Protein AF-A0A951B6K4-F1 (afdb_monomer)

Sequence (136 aa):
EPAHPPLTPATAEAIIAAVTRLALAELALHAYVLAPGATTQMNEPEATAQAIRNLAAAVETAMSRLALALRQLARPQRIPALRPIQAELRADPALTDAGVVDLTDRMVDAVDTIDAILRDRLPTGPDHCGNGEIVL

Structure (mmCIF, N/CA/C/O backbone):
data_AF-A0A951B6K4-F1
#
_entry.id   AF-A0A951B6K4-F1
#
loop_
_atom_site.group_PDB
_atom_site.id
_atom_site.type_symbol
_atom_site.label_atom_id
_atom_site.label_alt_id
_atom_site.label_comp_id
_atom_site.label_asym_id
_atom_site.label_entity_id
_atom_site.label_seq_id
_atom_site.pdbx_PDB_ins_code
_atom_site.Cartn_x
_atom_site.Cartn_y
_atom_site.Cartn_z
_atom_site.occupancy
_atom_site.B_iso_or_equiv
_atom_site.auth_seq_id
_atom_site.auth_comp_id
_atom_site.auth_asym_id
_atom_site.auth_atom_id
_atom_site.pdbx_PDB_model_num
ATOM 1 N N . GLU A 1 1 ? -27.719 4.995 21.638 1.00 40.78 1 GLU A N 1
ATOM 2 C CA . GLU A 1 1 ? -26.471 4.799 20.869 1.00 40.78 1 GLU A CA 1
ATOM 3 C C . GLU A 1 1 ? -25.962 3.378 21.051 1.00 40.78 1 GLU A C 1
ATOM 5 O O . GLU A 1 1 ? -26.032 2.889 22.176 1.00 40.78 1 GLU A O 1
ATOM 10 N N . PRO A 1 2 ? -25.486 2.690 20.001 1.00 47.56 2 PRO A N 1
ATOM 11 C CA . PRO A 1 2 ? -24.784 1.431 20.191 1.00 47.56 2 PRO A CA 1
ATOM 12 C C . PRO A 1 2 ? -23.407 1.726 20.797 1.00 47.56 2 PRO A C 1
ATOM 14 O O . PRO A 1 2 ? -22.683 2.577 20.294 1.00 47.56 2 PRO A O 1
ATOM 17 N N . ALA A 1 3 ? -23.047 1.045 21.885 1.00 51.22 3 ALA A N 1
ATOM 18 C CA . ALA A 1 3 ? -21.744 1.192 22.528 1.00 51.22 3 ALA A CA 1
ATOM 19 C C . ALA A 1 3 ? -20.641 0.719 21.571 1.00 51.22 3 ALA A C 1
ATOM 21 O O . ALA A 1 3 ? -20.609 -0.444 21.170 1.00 51.22 3 ALA A O 1
ATOM 22 N N . HIS A 1 4 ? -19.771 1.637 21.160 1.00 54.84 4 HIS A N 1
ATOM 23 C CA . HIS A 1 4 ? -18.675 1.323 20.252 1.00 54.84 4 HIS A CA 1
ATOM 24 C C . HIS A 1 4 ? -17.559 0.645 21.048 1.00 54.84 4 HIS A C 1
ATOM 26 O O . HIS A 1 4 ? -17.161 1.176 22.091 1.00 54.84 4 HIS A O 1
ATOM 32 N N . PRO A 1 5 ? -17.035 -0.507 20.597 1.00 56.75 5 PRO A N 1
ATOM 33 C CA . PRO A 1 5 ? -15.855 -1.065 21.223 1.00 56.75 5 PRO A CA 1
ATOM 34 C C . PRO A 1 5 ? -14.693 -0.083 21.001 1.00 56.75 5 PRO A C 1
ATOM 36 O O . PRO A 1 5 ? -14.450 0.323 19.861 1.00 56.75 5 PRO A O 1
ATOM 39 N N . PRO A 1 6 ? -13.989 0.341 22.063 1.00 62.19 6 PRO A N 1
ATOM 40 C CA . PRO A 1 6 ? -12.829 1.207 21.915 1.00 62.19 6 PRO A CA 1
ATOM 41 C C . PRO A 1 6 ? -11.777 0.519 21.035 1.00 62.19 6 PRO A C 1
ATOM 43 O O . PRO A 1 6 ? -11.670 -0.711 21.044 1.00 62.19 6 PRO A O 1
ATOM 46 N N . LEU A 1 7 ? -10.986 1.310 20.298 1.00 66.69 7 LEU A N 1
ATOM 47 C CA . LEU A 1 7 ? -9.786 0.818 19.614 1.00 66.69 7 LEU A CA 1
ATOM 48 C C . LEU A 1 7 ? -8.957 0.015 20.619 1.00 66.69 7 LEU A C 1
ATOM 50 O O . LEU A 1 7 ? -8.436 0.560 21.592 1.00 66.69 7 LEU A O 1
ATOM 54 N N . THR A 1 8 ? -8.894 -1.299 20.418 1.00 77.69 8 THR A N 1
ATOM 55 C CA . THR A 1 8 ? -8.186 -2.174 21.347 1.00 77.69 8 THR A CA 1
ATOM 56 C C . THR A 1 8 ? -6.679 -1.949 21.207 1.00 77.69 8 THR A C 1
ATOM 58 O O . THR A 1 8 ? -6.214 -1.643 20.104 1.00 77.69 8 THR A O 1
ATOM 61 N N . PRO A 1 9 ? -5.887 -2.152 22.275 1.00 77.94 9 PRO A N 1
ATOM 62 C CA . PRO A 1 9 ? -4.426 -2.078 22.198 1.00 77.94 9 PRO A CA 1
ATOM 63 C C . PRO A 1 9 ? -3.847 -2.935 21.062 1.00 77.94 9 PRO A C 1
ATOM 65 O O . PRO A 1 9 ? -3.019 -2.459 20.297 1.00 77.94 9 PRO A O 1
ATOM 68 N N . ALA A 1 10 ? -4.390 -4.140 20.856 1.00 76.69 10 ALA A N 1
ATOM 69 C CA . ALA A 1 10 ? -4.005 -5.026 19.755 1.00 76.69 10 ALA A CA 1
ATOM 70 C C . ALA A 1 10 ? -4.246 -4.410 18.360 1.00 76.69 10 ALA A C 1
ATOM 72 O O . ALA A 1 10 ? -3.469 -4.633 17.433 1.00 76.69 10 ALA A O 1
ATOM 73 N N . THR A 1 11 ? -5.307 -3.612 18.195 1.00 75.56 11 THR A N 1
ATOM 74 C CA . THR A 1 11 ? -5.585 -2.911 16.929 1.00 75.56 11 THR A CA 1
ATOM 75 C C . THR A 1 11 ? -4.588 -1.775 16.709 1.00 75.56 11 THR A C 1
ATOM 77 O O . THR A 1 11 ? -4.078 -1.608 15.602 1.00 75.56 11 THR A O 1
ATOM 80 N N . ALA A 1 12 ? -4.272 -1.018 17.763 1.00 77.75 12 ALA A N 1
ATOM 81 C CA . ALA A 1 12 ? -3.261 0.033 17.700 1.00 77.75 12 ALA A CA 1
ATOM 82 C C . ALA A 1 12 ? -1.874 -0.541 17.365 1.00 77.75 12 ALA A C 1
ATOM 84 O O . ALA A 1 12 ? -1.188 -0.003 16.500 1.00 77.75 12 ALA A O 1
ATOM 85 N N . GLU A 1 13 ? -1.492 -1.668 17.970 1.00 81.44 13 GLU A N 1
ATOM 86 C CA . GLU A 1 13 ? -0.246 -2.382 17.667 1.00 81.44 13 GLU A CA 1
ATOM 87 C C . GLU A 1 13 ? -0.184 -2.855 16.211 1.00 81.44 13 GLU A C 1
ATOM 89 O O . GLU A 1 13 ? 0.839 -2.674 15.551 1.00 81.44 13 GLU A O 1
ATOM 94 N N . ALA A 1 14 ? -1.279 -3.405 15.678 1.00 78.31 14 ALA A N 1
ATOM 95 C CA . ALA A 1 14 ? -1.344 -3.831 14.282 1.00 78.31 14 ALA A CA 1
ATOM 96 C C . ALA A 1 14 ? -1.171 -2.651 13.309 1.00 78.31 14 ALA A C 1
ATOM 98 O O . ALA A 1 14 ? -0.433 -2.765 12.326 1.00 78.31 14 ALA A O 1
ATOM 99 N N . ILE A 1 15 ? -1.794 -1.504 13.608 1.00 78.06 15 ILE A N 1
ATOM 100 C CA . ILE A 1 15 ? -1.645 -0.270 12.822 1.00 78.06 15 ILE A CA 1
ATOM 101 C C . ILE A 1 15 ? -0.207 0.249 12.907 1.00 78.06 15 ILE A C 1
ATOM 103 O O . ILE A 1 15 ? 0.392 0.532 11.873 1.00 78.06 15 ILE A O 1
ATOM 107 N N . ILE A 1 16 ? 0.369 0.335 14.110 1.00 78.19 16 ILE A N 1
ATOM 108 C CA . ILE A 1 16 ? 1.757 0.775 14.312 1.00 78.19 16 ILE A CA 1
ATOM 109 C C . ILE A 1 16 ? 2.709 -0.127 13.525 1.00 78.19 16 ILE A C 1
ATOM 111 O O . ILE A 1 16 ? 3.530 0.378 12.767 1.00 78.19 16 ILE A O 1
ATOM 115 N N . ALA A 1 17 ? 2.556 -1.449 13.623 1.00 78.69 17 ALA A N 1
ATOM 116 C CA . ALA A 1 17 ? 3.388 -2.400 12.896 1.00 78.69 17 ALA A CA 1
ATOM 117 C C . ALA A 1 17 ? 3.275 -2.229 11.371 1.00 78.69 17 ALA A C 1
ATOM 119 O O . ALA A 1 17 ? 4.285 -2.292 10.670 1.00 78.69 17 ALA A O 1
ATOM 120 N N . ALA A 1 18 ? 2.070 -2.000 10.842 1.00 74.50 18 ALA A N 1
ATOM 121 C CA . ALA A 1 18 ? 1.869 -1.763 9.414 1.00 74.50 18 ALA A CA 1
ATOM 122 C C . ALA A 1 18 ? 2.483 -0.427 8.953 1.00 74.50 18 ALA A C 1
ATOM 124 O O . ALA A 1 18 ? 3.182 -0.396 7.941 1.00 74.50 18 ALA A O 1
ATOM 125 N N . VAL A 1 19 ? 2.319 0.647 9.732 1.00 78.25 19 VAL A N 1
ATOM 126 C CA . VAL A 1 19 ? 2.950 1.952 9.467 1.00 78.25 19 VAL A CA 1
ATOM 127 C C . VAL A 1 19 ? 4.476 1.849 9.521 1.00 78.25 19 VAL A C 1
ATOM 129 O O . VAL A 1 19 ? 5.156 2.397 8.658 1.00 78.25 19 VAL A O 1
ATOM 132 N N . THR A 1 20 ? 5.037 1.105 10.478 1.00 77.25 20 THR A N 1
ATOM 133 C CA . THR A 1 20 ? 6.484 0.862 10.551 1.00 77.25 20 THR A CA 1
ATOM 134 C C . THR A 1 20 ? 6.991 0.120 9.316 1.00 77.25 20 THR A C 1
ATOM 136 O O . THR A 1 20 ? 8.010 0.512 8.754 1.00 77.25 20 THR A O 1
ATOM 139 N N . ARG A 1 21 ? 6.284 -0.922 8.853 1.00 76.50 21 ARG A N 1
ATOM 140 C CA . ARG A 1 21 ? 6.649 -1.635 7.615 1.00 76.50 21 ARG A CA 1
ATOM 141 C C . ARG A 1 21 ? 6.622 -0.712 6.399 1.00 76.50 21 ARG A C 1
ATOM 143 O O . ARG A 1 21 ? 7.536 -0.784 5.584 1.00 76.50 21 ARG A O 1
ATOM 150 N N . LEU A 1 22 ? 5.623 0.167 6.309 1.00 78.19 22 LEU A N 1
ATOM 151 C CA . LEU A 1 22 ? 5.526 1.144 5.228 1.00 78.19 22 LEU A CA 1
ATOM 152 C C . LEU A 1 22 ? 6.694 2.139 5.254 1.00 78.19 22 LEU A C 1
ATOM 154 O O . LEU A 1 22 ? 7.349 2.322 4.234 1.00 78.19 22 LEU A O 1
ATOM 158 N N . ALA A 1 23 ? 7.004 2.715 6.418 1.00 76.31 23 ALA A N 1
ATOM 159 C CA . ALA A 1 23 ? 8.122 3.647 6.571 1.00 76.31 23 ALA A CA 1
ATOM 160 C C . ALA A 1 23 ? 9.474 2.991 6.238 1.00 76.31 23 ALA A C 1
ATOM 162 O O . ALA A 1 23 ? 10.333 3.607 5.613 1.00 76.31 23 ALA A O 1
ATOM 163 N N . LEU A 1 24 ? 9.659 1.722 6.617 1.00 75.12 24 LEU A N 1
ATOM 164 C CA . LEU A 1 24 ? 10.850 0.953 6.252 1.00 75.12 24 LEU A CA 1
ATOM 165 C C . LEU A 1 24 ? 10.933 0.697 4.745 1.00 75.12 24 LEU A C 1
ATOM 167 O O . LEU A 1 24 ? 12.023 0.774 4.184 1.00 75.12 24 LEU A O 1
ATOM 171 N N . ALA A 1 25 ? 9.809 0.405 4.089 1.00 75.81 25 ALA A N 1
ATOM 172 C CA . ALA A 1 25 ? 9.771 0.205 2.644 1.00 75.81 25 ALA A CA 1
ATOM 173 C C . ALA A 1 25 ? 10.058 1.509 1.880 1.00 75.81 25 ALA A C 1
ATOM 175 O O . ALA A 1 25 ? 10.847 1.500 0.939 1.00 75.81 25 ALA A O 1
ATOM 176 N N . GLU A 1 26 ? 9.509 2.639 2.333 1.00 78.94 26 GLU A N 1
ATOM 177 C CA . GLU A 1 26 ? 9.800 3.966 1.780 1.00 78.94 26 GLU A CA 1
ATOM 178 C C . GLU A 1 26 ? 11.275 4.350 1.965 1.00 78.94 26 GLU A C 1
ATOM 180 O O . GLU A 1 26 ? 11.920 4.812 1.022 1.00 78.94 26 GLU A O 1
ATOM 185 N N . LEU A 1 27 ? 11.838 4.126 3.156 1.00 79.88 27 LEU A N 1
ATOM 186 C CA . LEU A 1 27 ? 13.250 4.395 3.426 1.00 79.88 27 LEU A CA 1
ATOM 187 C C . LEU A 1 27 ? 14.166 3.502 2.583 1.00 79.88 27 LEU A C 1
ATOM 189 O O . LEU A 1 27 ? 15.164 3.979 2.048 1.00 79.88 27 LEU A O 1
ATOM 193 N N . ALA A 1 28 ? 13.829 2.218 2.443 1.00 77.00 28 ALA A N 1
ATOM 194 C CA . ALA A 1 28 ? 14.578 1.292 1.604 1.00 77.00 28 ALA A CA 1
ATOM 195 C C . ALA A 1 28 ? 14.515 1.692 0.123 1.00 77.00 28 ALA A C 1
ATOM 197 O O . ALA A 1 28 ? 15.532 1.605 -0.558 1.00 77.00 28 ALA A O 1
ATOM 198 N N . LEU A 1 29 ? 13.374 2.203 -0.355 1.00 73.75 29 LEU A N 1
ATOM 199 C CA . LEU A 1 29 ? 13.240 2.736 -1.710 1.00 73.75 29 LEU A CA 1
ATOM 200 C C . LEU A 1 29 ? 14.104 3.990 -1.916 1.00 73.75 29 LEU A C 1
ATOM 202 O O . LEU A 1 29 ? 14.826 4.079 -2.906 1.00 73.75 29 LEU A O 1
ATOM 206 N N . HIS A 1 30 ? 14.111 4.923 -0.960 1.00 76.00 30 HIS A N 1
ATOM 207 C CA . HIS A 1 30 ? 14.989 6.099 -1.013 1.00 76.00 30 HIS A CA 1
ATOM 208 C C . HIS A 1 30 ? 16.473 5.716 -0.980 1.00 76.00 30 HIS A C 1
ATOM 210 O O . HIS A 1 30 ? 17.268 6.242 -1.757 1.00 76.00 30 HIS A O 1
ATOM 216 N N . ALA A 1 31 ? 16.857 4.784 -0.105 1.00 75.38 31 ALA A N 1
ATOM 217 C CA . ALA A 1 31 ? 18.226 4.285 -0.025 1.00 75.38 31 ALA A CA 1
ATOM 218 C C . ALA A 1 31 ? 18.645 3.571 -1.318 1.00 75.38 31 ALA A C 1
ATOM 220 O O . ALA A 1 31 ? 19.781 3.726 -1.761 1.00 75.38 31 ALA A O 1
ATOM 221 N N . TYR A 1 32 ? 17.720 2.835 -1.936 1.00 68.06 32 TYR A N 1
ATOM 222 C CA . TYR A 1 32 ? 17.930 2.161 -3.210 1.00 68.06 32 TYR A CA 1
ATOM 223 C C . TYR A 1 32 ? 18.174 3.171 -4.347 1.00 68.06 32 TYR A C 1
ATOM 225 O O . TYR A 1 32 ? 19.150 3.035 -5.079 1.00 68.06 32 TYR A O 1
ATOM 233 N N . VAL A 1 33 ? 17.384 4.250 -4.431 1.00 68.12 33 VAL A N 1
ATOM 234 C CA . VAL A 1 33 ? 17.584 5.336 -5.416 1.00 68.12 33 VAL A CA 1
ATOM 235 C C . VAL A 1 33 ? 18.930 6.052 -5.229 1.00 68.12 33 VAL A C 1
ATOM 237 O O . VAL A 1 33 ? 19.564 6.461 -6.200 1.00 68.12 33 VAL A O 1
ATOM 240 N N . LEU A 1 34 ? 19.382 6.210 -3.983 1.00 68.12 34 LEU A N 1
ATOM 241 C CA . LEU A 1 34 ? 20.625 6.913 -3.648 1.00 68.12 34 LEU A CA 1
ATOM 242 C C . LEU A 1 34 ? 21.882 6.028 -3.733 1.00 68.12 34 LEU A C 1
ATOM 244 O O . LEU A 1 34 ? 22.996 6.546 -3.621 1.00 68.12 34 LEU A O 1
ATOM 248 N N . ALA A 1 35 ? 21.738 4.711 -3.912 1.00 65.00 35 ALA A N 1
ATOM 249 C CA . ALA A 1 35 ? 22.863 3.786 -3.912 1.00 65.00 35 ALA A CA 1
ATOM 250 C C . ALA A 1 35 ? 23.762 3.982 -5.155 1.00 65.00 35 ALA A C 1
ATOM 252 O O . ALA A 1 35 ? 23.274 3.965 -6.292 1.00 65.00 35 ALA A O 1
ATOM 253 N N . PRO A 1 36 ? 25.092 4.129 -4.983 1.00 47.47 36 PRO A N 1
ATOM 254 C CA . PRO A 1 36 ? 26.024 4.212 -6.102 1.00 47.47 36 PRO A CA 1
ATOM 255 C C . PRO A 1 36 ? 26.044 2.869 -6.848 1.00 47.47 36 PRO A C 1
ATOM 257 O O . PRO A 1 36 ? 26.542 1.873 -6.332 1.00 47.47 36 PRO A O 1
ATOM 260 N N . GLY A 1 37 ? 25.451 2.841 -8.043 1.00 53.94 37 GLY A N 1
ATOM 261 C CA . GLY A 1 37 ? 25.245 1.629 -8.848 1.00 53.94 37 GLY A CA 1
ATOM 262 C C . GLY A 1 37 ? 23.810 1.469 -9.357 1.00 53.94 37 GLY A C 1
ATOM 263 O O . GLY A 1 37 ? 23.631 1.068 -10.501 1.00 53.94 37 GLY A O 1
ATOM 264 N N . ALA A 1 38 ? 22.804 1.898 -8.584 1.00 52.28 38 ALA A N 1
ATOM 265 C CA . ALA A 1 38 ? 21.420 2.016 -9.068 1.00 52.28 38 ALA A CA 1
ATOM 266 C C . ALA A 1 38 ? 21.305 3.120 -10.139 1.00 52.28 38 ALA A C 1
ATOM 268 O O . ALA A 1 38 ? 20.548 3.038 -11.101 1.00 52.28 38 ALA A O 1
ATOM 269 N N . THR A 1 39 ? 22.151 4.142 -10.010 1.00 48.19 39 THR A N 1
ATOM 270 C CA . THR 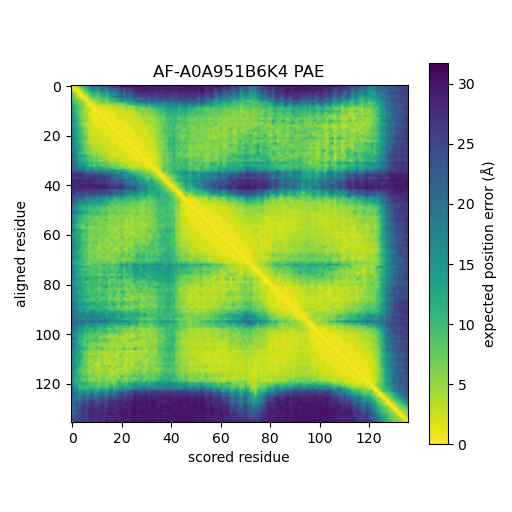A 1 39 ? 22.211 5.312 -10.890 1.00 48.19 39 THR A CA 1
ATOM 271 C C . THR A 1 39 ? 23.028 5.109 -12.165 1.00 48.19 39 THR A C 1
ATOM 273 O O . THR A 1 39 ? 22.864 5.862 -13.123 1.00 48.19 39 THR A O 1
ATOM 276 N N . THR A 1 40 ? 23.880 4.079 -12.234 1.00 46.56 40 THR A N 1
ATOM 277 C CA . THR A 1 40 ? 24.666 3.767 -13.444 1.00 46.56 40 THR A CA 1
ATOM 278 C C . THR A 1 40 ? 23.796 3.143 -14.550 1.00 46.56 40 THR A C 1
ATOM 280 O O . THR A 1 40 ? 24.216 3.083 -15.702 1.00 46.56 40 THR A O 1
ATOM 283 N N . GLN A 1 41 ? 22.556 2.764 -14.212 1.00 49.53 41 GLN A N 1
ATOM 284 C CA . GLN A 1 41 ? 21.485 2.334 -15.116 1.00 49.53 41 GLN A CA 1
ATOM 285 C C . GLN A 1 41 ? 20.309 3.332 -15.200 1.00 49.53 41 GLN A C 1
ATOM 287 O O . GLN A 1 41 ? 19.259 2.973 -15.716 1.00 49.53 41 GLN A O 1
ATOM 292 N N . MET A 1 42 ? 20.452 4.602 -14.785 1.00 50.41 42 MET A N 1
ATOM 293 C CA . MET A 1 42 ? 19.396 5.627 -14.958 1.00 50.41 42 MET A CA 1
ATOM 294 C C . MET A 1 42 ? 19.256 6.134 -16.411 1.00 50.41 42 MET A C 1
ATOM 296 O O . MET A 1 42 ? 19.152 7.328 -16.668 1.00 50.41 42 MET A O 1
ATOM 300 N N . ASN A 1 43 ? 19.209 5.207 -17.365 1.00 53.34 43 ASN A N 1
ATOM 301 C CA . ASN A 1 43 ? 18.362 5.335 -18.548 1.00 53.34 43 ASN A CA 1
ATOM 302 C C . ASN A 1 43 ? 17.088 4.504 -18.316 1.00 53.34 43 ASN A C 1
ATOM 304 O O . ASN A 1 43 ? 16.646 3.778 -19.204 1.00 53.34 43 ASN A O 1
ATOM 308 N N . GLU A 1 44 ? 16.526 4.564 -17.105 1.00 61.28 44 GLU A N 1
ATOM 309 C CA . GLU A 1 44 ? 15.162 4.099 -16.865 1.00 61.28 44 GLU A CA 1
ATOM 310 C C . GLU A 1 44 ? 14.261 4.859 -17.846 1.00 61.28 44 GLU A C 1
ATOM 312 O O . GLU A 1 44 ? 14.333 6.096 -17.902 1.00 61.28 44 GLU A O 1
ATOM 317 N N . PRO A 1 45 ? 13.457 4.167 -18.666 1.00 65.38 45 PRO A N 1
ATOM 318 C CA . PRO A 1 45 ? 12.574 4.848 -19.587 1.00 65.38 45 PRO A CA 1
ATOM 319 C C . PRO A 1 45 ? 11.665 5.804 -18.823 1.00 65.38 45 PRO A C 1
ATOM 321 O O . PRO A 1 45 ? 11.228 5.536 -17.702 1.00 65.38 45 PRO A O 1
ATOM 324 N N . GLU A 1 46 ? 11.313 6.910 -19.470 1.00 71.88 46 GLU A N 1
ATOM 325 C CA . GLU A 1 46 ? 10.393 7.906 -18.919 1.00 71.88 46 GLU A CA 1
ATOM 326 C C . GLU A 1 46 ? 9.081 7.276 -18.409 1.00 71.88 46 GLU A C 1
ATOM 328 O O . GLU A 1 46 ? 8.525 7.732 -17.409 1.00 71.88 46 GLU A O 1
ATOM 333 N N . ALA A 1 47 ? 8.641 6.182 -19.044 1.00 69.69 47 ALA A N 1
ATOM 334 C CA . ALA A 1 47 ? 7.487 5.383 -18.646 1.00 69.69 47 ALA A CA 1
ATOM 335 C C . ALA A 1 47 ? 7.640 4.733 -17.258 1.00 69.69 47 ALA A C 1
ATOM 337 O O . ALA A 1 47 ? 6.738 4.868 -16.431 1.00 69.69 47 ALA A O 1
ATOM 338 N N . THR A 1 48 ? 8.781 4.107 -16.963 1.00 74.50 48 THR A N 1
ATOM 339 C CA . THR A 1 48 ? 9.049 3.446 -15.675 1.00 74.50 48 THR A CA 1
ATOM 340 C C . THR A 1 48 ? 9.142 4.474 -14.551 1.00 74.50 48 THR A C 1
ATOM 342 O O . THR A 1 48 ? 8.479 4.360 -13.516 1.00 74.50 48 THR A O 1
ATOM 345 N N . ALA A 1 49 ? 9.854 5.577 -14.802 1.00 75.19 49 ALA A N 1
ATOM 346 C CA . ALA A 1 49 ? 9.927 6.694 -13.868 1.00 75.19 49 ALA A CA 1
ATOM 347 C C . ALA A 1 49 ? 8.541 7.320 -13.609 1.00 75.19 49 ALA A C 1
ATOM 349 O O . ALA A 1 49 ? 8.231 7.719 -12.483 1.00 75.19 49 ALA A O 1
ATOM 350 N N . GLN A 1 50 ? 7.683 7.398 -14.632 1.00 76.94 50 GLN A N 1
ATOM 351 C CA . GLN A 1 50 ? 6.309 7.875 -14.481 1.00 76.94 50 GLN A CA 1
ATOM 352 C C . GLN A 1 50 ? 5.435 6.890 -13.693 1.00 76.94 50 GLN A C 1
ATOM 354 O O . GLN A 1 50 ? 4.649 7.335 -12.858 1.00 76.94 50 GLN A O 1
ATOM 359 N N . ALA A 1 51 ? 5.587 5.580 -13.894 1.00 77.25 51 ALA A N 1
ATOM 360 C CA . ALA A 1 51 ? 4.870 4.556 -13.134 1.00 77.25 51 ALA A CA 1
ATOM 361 C C . ALA A 1 51 ? 5.219 4.609 -11.636 1.00 77.25 51 ALA A C 1
ATOM 363 O O . ALA A 1 51 ? 4.322 4.596 -10.791 1.00 77.25 51 ALA A O 1
ATOM 364 N N . ILE A 1 52 ? 6.501 4.786 -11.296 1.00 78.38 52 ILE A N 1
ATOM 365 C CA . ILE A 1 52 ? 6.954 4.970 -9.907 1.00 78.38 52 ILE A CA 1
ATOM 366 C C . ILE A 1 52 ? 6.360 6.251 -9.299 1.00 78.38 52 ILE A C 1
ATOM 368 O O . ILE A 1 52 ? 5.859 6.223 -8.174 1.00 78.38 52 ILE A O 1
ATOM 372 N N . ARG A 1 53 ? 6.341 7.368 -10.043 1.00 80.81 53 ARG A N 1
ATOM 373 C CA . ARG A 1 53 ? 5.693 8.617 -9.591 1.00 80.81 53 ARG A CA 1
ATOM 374 C C . ARG A 1 53 ? 4.190 8.444 -9.362 1.00 80.81 53 ARG A C 1
ATOM 376 O O . ARG A 1 53 ? 3.668 8.935 -8.362 1.00 80.81 53 ARG A O 1
ATOM 383 N N . ASN A 1 54 ? 3.502 7.735 -10.256 1.00 80.81 54 ASN A N 1
ATOM 384 C CA . ASN A 1 54 ? 2.073 7.444 -10.124 1.00 80.81 54 ASN A CA 1
ATOM 385 C C . ASN A 1 54 ? 1.795 6.600 -8.873 1.00 80.81 54 ASN A C 1
ATOM 387 O O . ASN A 1 54 ? 0.852 6.889 -8.134 1.00 80.81 54 ASN A O 1
ATOM 391 N N . LEU A 1 55 ? 2.636 5.596 -8.607 1.00 82.94 55 LEU A N 1
ATOM 392 C CA . LEU A 1 5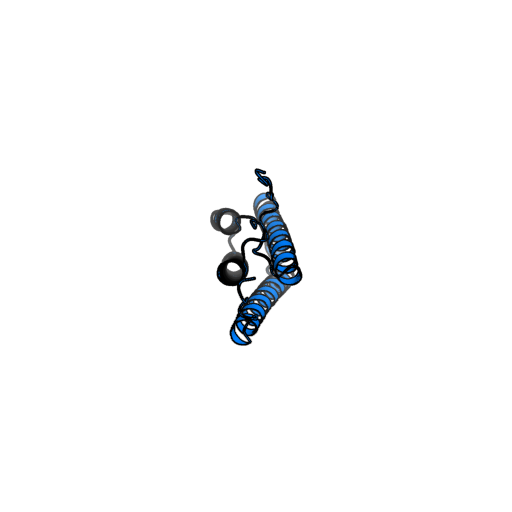5 ? 2.539 4.778 -7.404 1.00 82.94 55 LEU A CA 1
ATOM 393 C C . LEU A 1 55 ? 2.759 5.612 -6.137 1.00 82.94 55 LEU A C 1
ATOM 395 O O . LEU A 1 55 ? 1.957 5.522 -5.209 1.00 82.94 55 LEU A O 1
ATOM 399 N N . ALA A 1 56 ? 3.790 6.461 -6.114 1.00 81.00 56 ALA A N 1
ATOM 400 C CA . ALA A 1 56 ? 4.083 7.337 -4.980 1.00 81.00 56 ALA A CA 1
ATOM 401 C C . ALA A 1 56 ? 2.903 8.271 -4.655 1.00 81.00 56 ALA A C 1
ATOM 403 O O . ALA A 1 56 ? 2.437 8.308 -3.516 1.00 81.00 56 ALA A O 1
ATOM 404 N N . ALA A 1 57 ? 2.345 8.946 -5.665 1.00 80.44 57 ALA A N 1
ATOM 405 C CA . ALA A 1 57 ? 1.188 9.826 -5.493 1.00 80.44 57 ALA A CA 1
ATOM 406 C C . ALA A 1 57 ? -0.066 9.069 -5.004 1.00 80.44 57 ALA A C 1
ATOM 408 O O . ALA A 1 57 ? -0.849 9.574 -4.188 1.00 80.44 57 ALA A O 1
ATOM 409 N N . ALA A 1 58 ? -0.267 7.837 -5.483 1.00 83.50 58 ALA A N 1
ATOM 410 C CA . ALA A 1 58 ? -1.383 6.999 -5.061 1.00 83.50 58 ALA A CA 1
ATOM 411 C C . ALA A 1 58 ? -1.235 6.535 -3.600 1.00 83.50 58 ALA A C 1
ATOM 413 O O . ALA A 1 58 ? -2.219 6.563 -2.854 1.00 83.50 58 ALA A O 1
ATOM 414 N N . VAL A 1 59 ? -0.020 6.171 -3.173 1.00 82.25 59 VAL A N 1
ATOM 415 C CA . VAL A 1 59 ? 0.298 5.824 -1.777 1.00 82.25 59 VAL A CA 1
ATOM 416 C C . VAL A 1 59 ? 0.097 7.028 -0.857 1.00 82.25 59 VAL A C 1
ATOM 418 O O . VAL A 1 59 ? -0.569 6.898 0.170 1.00 82.25 59 VAL A O 1
ATOM 421 N N . GLU A 1 60 ? 0.579 8.213 -1.235 1.00 83.19 60 GLU A N 1
ATOM 422 C CA . GLU A 1 60 ? 0.384 9.449 -0.463 1.00 83.19 60 GLU A CA 1
ATOM 423 C C . GLU A 1 60 ? -1.109 9.764 -0.265 1.00 83.19 60 GLU A C 1
ATOM 425 O O . GLU A 1 60 ? -1.574 10.050 0.846 1.00 83.19 60 GLU A O 1
ATOM 430 N N . THR A 1 61 ? -1.894 9.632 -1.338 1.00 81.00 61 THR A N 1
ATOM 431 C CA . THR A 1 61 ? -3.350 9.808 -1.293 1.00 81.00 61 THR A CA 1
ATOM 432 C C . THR A 1 61 ? -4.018 8.781 -0.378 1.00 81.00 61 THR A C 1
ATOM 434 O O . THR A 1 61 ? -4.908 9.135 0.402 1.00 81.00 61 THR A O 1
ATOM 437 N N . ALA A 1 62 ? -3.609 7.510 -0.451 1.00 84.44 62 ALA A N 1
ATOM 438 C CA . ALA A 1 62 ? -4.135 6.456 0.410 1.00 84.44 62 ALA A CA 1
ATOM 439 C C . ALA A 1 62 ? -3.834 6.753 1.885 1.00 84.44 62 ALA A C 1
ATOM 441 O O . ALA A 1 62 ? -4.752 6.783 2.704 1.00 84.44 62 ALA A O 1
ATOM 442 N N . MET A 1 63 ? -2.584 7.078 2.212 1.00 82.88 63 MET A N 1
ATOM 443 C CA . MET A 1 63 ? -2.161 7.391 3.577 1.00 82.88 63 MET A CA 1
ATOM 444 C C . MET A 1 63 ? -2.878 8.613 4.144 1.00 82.88 63 MET A C 1
ATOM 446 O O . MET A 1 63 ? -3.334 8.580 5.287 1.00 82.88 63 MET A O 1
ATOM 450 N N . SER A 1 64 ? -3.073 9.656 3.336 1.00 82.44 64 SER A N 1
ATOM 451 C CA . SER A 1 64 ? -3.844 10.838 3.733 1.00 82.44 64 SER A CA 1
ATOM 452 C C . SER A 1 64 ? -5.293 10.488 4.093 1.00 82.44 64 SER A C 1
ATOM 454 O O . SER A 1 64 ? -5.822 10.955 5.105 1.00 82.44 64 SER A O 1
ATOM 456 N N . ARG A 1 65 ? -5.935 9.615 3.305 1.00 83.19 65 ARG 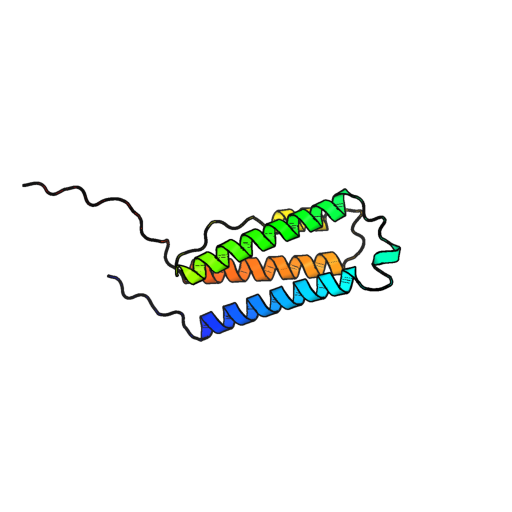A N 1
ATOM 457 C CA . ARG A 1 65 ? -7.308 9.145 3.560 1.00 83.19 65 ARG A CA 1
ATOM 458 C C . ARG A 1 65 ? -7.400 8.249 4.796 1.00 83.19 65 ARG A C 1
ATOM 460 O O . ARG A 1 65 ? -8.346 8.393 5.568 1.00 83.19 65 ARG A O 1
ATOM 467 N N . LEU A 1 66 ? -6.424 7.369 5.015 1.00 82.81 66 LEU A N 1
ATOM 468 C CA . LEU A 1 66 ? -6.360 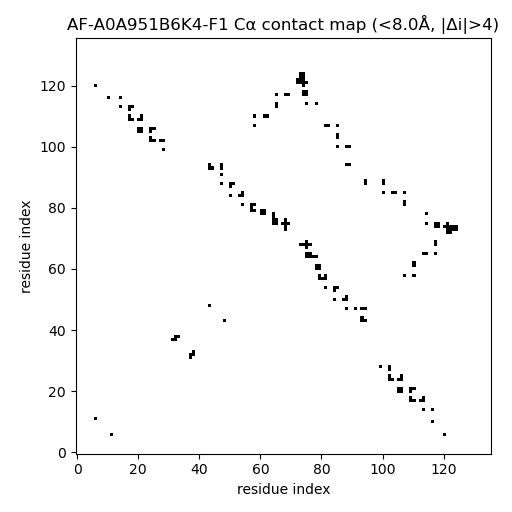6.497 6.195 1.00 82.81 66 LEU A CA 1
ATOM 469 C C . LEU A 1 66 ? -6.096 7.304 7.478 1.00 82.81 66 LEU A C 1
ATOM 471 O O . LEU A 1 66 ? -6.739 7.075 8.501 1.00 82.81 66 LEU A O 1
ATOM 475 N N . ALA A 1 67 ? -5.219 8.309 7.419 1.00 80.69 67 ALA A N 1
ATOM 476 C CA . ALA A 1 67 ? -4.971 9.219 8.535 1.00 80.69 67 ALA A CA 1
ATOM 477 C C . ALA A 1 67 ? -6.224 10.029 8.902 1.00 80.69 67 ALA A C 1
ATOM 479 O O . ALA A 1 67 ? -6.521 10.218 10.084 1.00 80.69 67 ALA A O 1
ATOM 480 N N . LEU A 1 68 ? -6.987 10.482 7.902 1.00 78.19 68 LEU A N 1
ATOM 481 C CA . LEU A 1 68 ? -8.261 11.159 8.128 1.00 78.19 68 LEU A CA 1
ATOM 482 C C . LEU A 1 68 ? -9.288 10.229 8.789 1.00 78.19 68 LEU A C 1
ATOM 484 O O . LEU A 1 68 ? -9.934 10.633 9.753 1.00 78.19 68 LEU A O 1
ATOM 488 N N . ALA A 1 69 ? -9.388 8.985 8.317 1.00 78.62 69 ALA A N 1
ATOM 489 C CA . ALA A 1 69 ? -10.266 7.956 8.874 1.00 78.62 69 ALA A CA 1
ATOM 490 C C . ALA A 1 69 ? -9.993 7.711 10.365 1.00 78.62 69 ALA A C 1
ATOM 492 O O . ALA A 1 69 ? -10.912 7.697 11.180 1.00 78.62 69 ALA A O 1
ATOM 493 N N . LEU A 1 70 ? -8.712 7.610 10.733 1.00 79.19 70 LEU A N 1
ATOM 494 C CA . LEU A 1 70 ? -8.274 7.473 12.122 1.00 79.19 70 LEU A CA 1
ATOM 495 C C . LEU A 1 70 ? -8.631 8.691 12.977 1.00 79.19 70 LEU A C 1
ATOM 497 O O . LEU A 1 70 ? -9.128 8.530 14.087 1.00 79.19 70 LEU A O 1
ATOM 501 N N . ARG A 1 71 ? -8.418 9.910 12.463 1.00 79.00 71 ARG A N 1
ATOM 502 C CA . ARG A 1 71 ? -8.775 11.152 13.177 1.00 79.00 71 ARG A CA 1
ATOM 503 C C . ARG A 1 71 ? -10.278 11.288 13.397 1.00 79.00 71 ARG A C 1
ATOM 505 O O . ARG A 1 71 ? -10.695 11.834 14.411 1.00 79.00 71 ARG A O 1
ATOM 512 N N . GLN A 1 72 ? -11.073 10.828 12.437 1.00 78.62 72 GLN A N 1
ATOM 513 C CA . GLN A 1 72 ? -12.533 10.902 12.477 1.00 78.62 72 GLN A CA 1
ATOM 514 C C . GLN A 1 72 ? -13.175 9.686 13.150 1.00 78.62 72 GLN A C 1
ATOM 516 O O . GLN A 1 72 ? -14.385 9.695 13.355 1.00 78.62 72 GLN A O 1
ATOM 521 N N . LEU A 1 73 ? -12.389 8.649 13.471 1.00 75.75 73 LEU A N 1
ATOM 522 C CA . LEU A 1 73 ? -12.876 7.344 13.929 1.00 75.75 73 LEU A CA 1
ATOM 523 C C . LEU A 1 73 ? -14.002 6.801 13.030 1.00 75.75 73 LEU A C 1
ATOM 525 O O . LEU A 1 73 ? -14.958 6.184 13.495 1.00 75.75 73 LEU A O 1
ATOM 529 N N . ALA A 1 74 ? -13.879 7.045 11.727 1.00 75.62 74 ALA A N 1
ATOM 530 C CA . ALA A 1 74 ? -14.871 6.708 10.717 1.00 75.62 74 ALA A CA 1
ATOM 531 C C . ALA A 1 74 ? -14.219 5.889 9.607 1.00 75.62 74 ALA A C 1
ATOM 533 O O . ALA A 1 74 ? -13.029 6.038 9.328 1.00 75.62 74 ALA A O 1
ATOM 534 N N . ARG A 1 75 ? -15.002 5.023 8.960 1.00 78.25 75 ARG A N 1
ATOM 535 C CA . ARG A 1 75 ? -14.520 4.156 7.882 1.00 78.25 75 ARG A CA 1
ATOM 536 C C . ARG A 1 75 ? -13.737 4.958 6.836 1.00 78.25 75 ARG A C 1
ATOM 538 O O . ARG A 1 75 ? -14.210 6.014 6.406 1.00 78.25 75 ARG A O 1
ATOM 545 N N . PRO A 1 76 ? -12.577 4.456 6.378 1.00 80.81 76 PRO A N 1
ATOM 546 C CA . PRO A 1 76 ? -11.788 5.168 5.392 1.00 80.81 76 PRO A CA 1
ATOM 547 C C . PRO A 1 76 ? -12.566 5.370 4.098 1.00 80.81 76 PRO A C 1
ATOM 549 O O . PRO A 1 76 ? -13.244 4.467 3.585 1.00 80.81 76 PRO A O 1
ATOM 552 N N . GLN A 1 77 ? -12.417 6.575 3.546 1.00 80.06 77 GLN A N 1
ATOM 553 C CA . GLN A 1 77 ? -12.834 6.864 2.181 1.00 80.06 77 GLN A CA 1
ATOM 554 C C . GLN A 1 77 ? -12.164 5.872 1.225 1.00 80.06 77 GLN A C 1
ATOM 556 O O . GLN A 1 77 ? -11.136 5.271 1.540 1.00 80.06 77 GLN A O 1
ATOM 561 N N . ARG A 1 78 ? -12.752 5.674 0.044 1.00 82.31 78 ARG A N 1
ATOM 562 C CA . ARG A 1 78 ? -12.178 4.785 -0.972 1.00 82.31 78 ARG A CA 1
ATOM 563 C C . ARG A 1 78 ? -10.733 5.208 -1.244 1.00 82.31 78 ARG A C 1
ATOM 565 O O . ARG A 1 78 ? -10.520 6.348 -1.642 1.00 82.31 78 ARG A O 1
ATOM 572 N N . ILE A 1 79 ? -9.755 4.340 -1.012 1.00 83.94 79 ILE A N 1
ATOM 573 C CA . ILE A 1 79 ? -8.359 4.604 -1.383 1.00 83.94 79 ILE A CA 1
ATOM 574 C C . ILE A 1 79 ? -8.139 4.271 -2.870 1.00 83.94 79 ILE A C 1
ATOM 576 O O . ILE A 1 79 ? -8.940 3.524 -3.445 1.00 83.94 79 ILE A O 1
ATOM 580 N N . PRO A 1 80 ? -7.124 4.854 -3.534 1.00 81.44 80 PRO A N 1
ATOM 581 C CA . PRO A 1 80 ? -6.731 4.431 -4.876 1.00 81.44 80 PRO A CA 1
ATOM 582 C C . PRO A 1 80 ? -6.412 2.932 -4.917 1.00 81.44 80 PRO A C 1
ATOM 584 O O . PRO A 1 80 ? -5.868 2.387 -3.960 1.00 81.44 80 PRO A O 1
ATOM 587 N N . ALA A 1 81 ? -6.729 2.267 -6.029 1.00 83.75 81 ALA A N 1
ATOM 588 C CA . ALA A 1 81 ? -6.334 0.878 -6.225 1.00 83.75 81 ALA A CA 1
ATOM 589 C C . ALA A 1 81 ? -4.832 0.831 -6.537 1.00 83.75 81 ALA A C 1
ATOM 591 O O . ALA A 1 81 ? -4.416 1.189 -7.636 1.00 83.75 81 ALA A O 1
ATOM 592 N N . LEU A 1 82 ? -4.026 0.411 -5.562 1.00 85.38 82 LEU A N 1
ATOM 593 C CA . LEU A 1 82 ? -2.568 0.384 -5.688 1.00 85.38 82 LEU A CA 1
ATOM 594 C C . LEU A 1 82 ? -2.054 -0.861 -6.425 1.00 85.38 82 LEU A C 1
ATOM 596 O O . LEU A 1 82 ? -1.064 -0.783 -7.148 1.00 85.38 82 LEU A O 1
ATOM 600 N N . ARG A 1 83 ? -2.752 -1.998 -6.300 1.00 86.50 83 ARG A N 1
ATOM 601 C CA . ARG A 1 83 ? -2.386 -3.263 -6.965 1.00 86.50 83 ARG A CA 1
ATOM 602 C C . ARG A 1 83 ? -2.332 -3.160 -8.496 1.00 86.50 83 ARG A C 1
ATOM 604 O O . ARG A 1 83 ? -1.357 -3.644 -9.054 1.00 86.50 83 ARG A O 1
ATOM 611 N N . PRO A 1 84 ? -3.294 -2.521 -9.195 1.00 85.44 84 PRO A N 1
ATOM 612 C CA . PRO A 1 84 ? -3.189 -2.322 -10.642 1.00 85.44 84 PRO A CA 1
ATOM 613 C C . PRO A 1 84 ? -1.961 -1.499 -11.047 1.00 85.44 84 PRO A C 1
ATOM 615 O O . PRO A 1 84 ? -1.262 -1.877 -11.977 1.00 85.44 84 PRO A O 1
ATOM 618 N N . ILE A 1 85 ? -1.651 -0.434 -10.301 1.00 83.12 85 ILE A N 1
ATOM 619 C CA . ILE A 1 85 ? -0.500 0.440 -10.576 1.00 83.12 85 ILE A CA 1
ATOM 620 C C . ILE A 1 85 ? 0.817 -0.328 -10.371 1.00 83.12 85 ILE A C 1
ATOM 622 O O . ILE A 1 85 ? 1.747 -0.208 -11.164 1.00 83.12 85 ILE A O 1
ATOM 626 N N . GLN A 1 86 ? 0.896 -1.169 -9.336 1.00 85.94 86 GLN A N 1
ATOM 627 C CA . GLN A 1 86 ? 2.056 -2.035 -9.116 1.00 85.94 86 GLN A CA 1
ATOM 628 C C . GLN A 1 86 ? 2.155 -3.169 -10.148 1.00 85.94 86 GLN A C 1
ATOM 630 O O . GLN A 1 86 ? 3.261 -3.543 -10.531 1.00 85.94 86 GLN A O 1
ATOM 635 N N . ALA A 1 87 ? 1.029 -3.692 -10.637 1.00 85.88 87 ALA A N 1
ATOM 636 C CA . ALA A 1 87 ? 1.020 -4.686 -11.704 1.00 85.88 87 ALA A CA 1
ATOM 637 C C . ALA A 1 87 ? 1.524 -4.099 -13.032 1.00 85.88 87 ALA A C 1
ATOM 639 O O . ALA A 1 87 ? 2.278 -4.768 -13.733 1.00 85.88 87 ALA A O 1
ATOM 640 N N . GLU A 1 88 ? 1.164 -2.850 -13.347 1.00 84.50 88 GLU A N 1
ATOM 641 C CA . GLU A 1 88 ? 1.713 -2.107 -14.489 1.00 84.50 88 GLU A CA 1
ATOM 642 C C . GLU A 1 88 ? 3.229 -1.929 -14.358 1.00 84.50 88 GLU A C 1
ATOM 644 O O . GLU A 1 88 ? 3.959 -2.210 -15.304 1.00 84.50 88 GLU A O 1
ATOM 649 N N . LEU A 1 89 ? 3.710 -1.558 -13.166 1.00 82.31 89 LEU A N 1
ATOM 650 C CA . LEU A 1 89 ? 5.141 -1.434 -12.887 1.00 82.31 89 LEU A CA 1
ATOM 651 C C . LEU A 1 89 ? 5.880 -2.776 -13.039 1.00 82.31 89 LEU A C 1
ATOM 653 O O . LEU A 1 89 ? 6.955 -2.830 -13.622 1.00 82.31 89 LEU A O 1
ATOM 657 N N . ARG A 1 90 ? 5.293 -3.876 -12.554 1.00 83.94 90 ARG A N 1
ATOM 658 C CA . ARG A 1 90 ? 5.864 -5.230 -12.665 1.00 83.94 90 ARG A CA 1
ATOM 659 C C . ARG A 1 90 ? 5.880 -5.755 -14.101 1.00 83.94 90 ARG A C 1
ATOM 661 O O . ARG A 1 90 ? 6.722 -6.582 -14.439 1.00 83.94 90 ARG A O 1
ATOM 668 N N . ALA A 1 91 ? 4.913 -5.339 -14.912 1.00 84.44 91 ALA A N 1
ATOM 669 C CA . ALA A 1 91 ? 4.798 -5.740 -16.306 1.00 84.44 91 ALA A CA 1
ATOM 670 C C . ALA A 1 91 ? 5.719 -4.935 -17.236 1.00 84.44 91 ALA A C 1
ATOM 672 O O . ALA A 1 91 ? 5.823 -5.290 -18.411 1.00 84.44 91 ALA A O 1
ATOM 673 N N . ASP A 1 92 ? 6.369 -3.877 -16.738 1.00 79.19 92 ASP A N 1
ATOM 674 C CA . ASP A 1 92 ? 7.287 -3.059 -17.522 1.00 79.19 92 ASP A CA 1
ATOM 675 C C . ASP A 1 92 ? 8.560 -3.860 -17.858 1.00 79.19 92 ASP A C 1
ATOM 677 O O . ASP A 1 92 ? 9.349 -4.175 -16.964 1.00 79.19 92 ASP A O 1
ATOM 681 N N . PRO A 1 93 ? 8.799 -4.199 -19.139 1.00 73.12 93 PRO A N 1
ATOM 682 C CA . PRO A 1 93 ? 9.971 -4.972 -19.542 1.00 73.12 93 PRO A CA 1
ATOM 683 C C . PRO A 1 93 ? 11.285 -4.203 -19.367 1.00 73.12 93 PRO A C 1
ATOM 685 O O . PRO A 1 93 ? 12.353 -4.811 -19.433 1.00 73.12 93 PRO A O 1
ATOM 688 N N . ALA A 1 94 ? 11.226 -2.882 -19.193 1.00 72.06 94 ALA A N 1
ATOM 689 C CA . ALA A 1 94 ? 12.401 -2.064 -18.956 1.00 72.06 94 ALA A CA 1
ATOM 690 C C . ALA A 1 94 ? 12.804 -1.998 -17.480 1.00 72.06 94 ALA A C 1
ATOM 692 O O . ALA A 1 94 ? 13.955 -1.672 -17.190 1.00 72.06 94 ALA A O 1
ATOM 693 N N . LEU A 1 95 ? 11.902 -2.355 -16.561 1.00 73.00 95 LEU A N 1
ATOM 694 C CA . LEU A 1 95 ? 12.216 -2.463 -15.145 1.00 73.00 95 LEU A CA 1
ATOM 695 C C . LEU A 1 95 ? 12.965 -3.777 -14.896 1.00 73.00 95 LEU A C 1
ATOM 697 O O . LEU A 1 95 ? 12.379 -4.829 -14.643 1.00 73.00 95 LEU A O 1
ATOM 701 N N . THR A 1 96 ? 14.292 -3.729 -14.988 1.00 67.94 96 THR A N 1
ATOM 702 C CA . THR A 1 96 ? 15.138 -4.919 -14.797 1.00 67.94 96 THR A CA 1
ATOM 703 C C . THR A 1 96 ? 15.454 -5.218 -13.334 1.00 67.94 96 THR A C 1
ATOM 705 O O . THR A 1 96 ? 15.979 -6.292 -13.032 1.00 67.94 96 THR A O 1
ATOM 708 N N . ASP A 1 97 ? 15.161 -4.289 -12.419 1.00 72.94 97 ASP A N 1
ATOM 709 C CA . ASP A 1 97 ? 15.508 -4.439 -11.009 1.00 72.94 97 ASP A CA 1
ATOM 710 C C . ASP A 1 97 ? 14.372 -5.058 -10.178 1.00 72.94 97 ASP A C 1
ATOM 712 O O . ASP A 1 97 ? 13.357 -4.431 -9.864 1.00 72.94 97 ASP A O 1
ATOM 716 N N . ALA A 1 98 ? 14.580 -6.313 -9.774 1.00 77.12 98 ALA A N 1
ATOM 717 C CA . ALA A 1 98 ? 13.642 -7.059 -8.939 1.00 77.12 98 ALA A CA 1
ATOM 718 C C . ALA A 1 98 ? 13.451 -6.453 -7.532 1.00 77.12 98 ALA A C 1
ATOM 720 O O . ALA A 1 98 ? 12.391 -6.61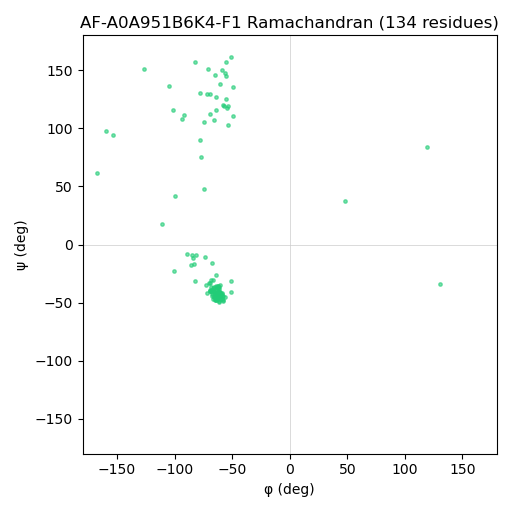8 -6.931 1.00 77.12 98 ALA A O 1
ATOM 721 N N . GLY A 1 99 ? 14.439 -5.722 -7.012 1.00 78.94 99 GLY A N 1
ATOM 722 C CA . GLY A 1 99 ? 14.371 -5.047 -5.719 1.00 78.94 99 GLY A CA 1
ATOM 723 C C . GLY A 1 99 ? 13.350 -3.910 -5.701 1.00 78.94 99 GLY A C 1
ATOM 724 O O . GLY A 1 99 ? 12.626 -3.763 -4.717 1.00 78.94 99 GLY A O 1
ATOM 725 N N . VAL A 1 100 ? 13.213 -3.156 -6.797 1.00 77.38 100 VAL A N 1
ATOM 726 C CA . VAL A 1 100 ? 12.180 -2.107 -6.925 1.00 77.38 100 VAL A CA 1
ATOM 727 C C . VAL A 1 100 ? 10.778 -2.721 -6.909 1.00 77.38 100 VAL A C 1
ATOM 729 O O . VAL A 1 100 ? 9.886 -2.226 -6.212 1.00 77.38 100 VAL A O 1
ATOM 732 N N . VAL A 1 101 ? 10.580 -3.835 -7.618 1.00 83.12 101 VAL A N 1
ATOM 733 C CA . VAL A 1 101 ? 9.303 -4.570 -7.633 1.00 83.12 101 VAL A CA 1
ATOM 734 C C . VAL A 1 101 ? 8.953 -5.099 -6.240 1.00 83.12 101 VAL A C 1
ATOM 736 O O . VAL A 1 101 ? 7.818 -4.942 -5.790 1.00 83.12 101 VAL A O 1
ATOM 739 N N . ASP A 1 102 ? 9.917 -5.682 -5.528 1.00 84.62 102 ASP A N 1
ATOM 740 C CA . ASP A 1 102 ? 9.694 -6.228 -4.186 1.00 84.62 102 ASP A CA 1
ATOM 741 C C . ASP A 1 102 ? 9.401 -5.135 -3.147 1.00 84.62 102 ASP A C 1
ATOM 743 O O . ASP A 1 102 ? 8.553 -5.312 -2.269 1.00 84.62 102 ASP A O 1
ATOM 747 N N . LEU A 1 103 ? 10.083 -3.989 -3.232 1.00 83.44 103 LEU A N 1
ATOM 748 C CA . LEU A 1 103 ? 9.850 -2.854 -2.335 1.00 83.44 103 LEU A CA 1
ATOM 749 C C . LEU A 1 103 ? 8.464 -2.247 -2.548 1.00 83.44 103 LEU A C 1
ATOM 751 O O . LEU A 1 103 ? 7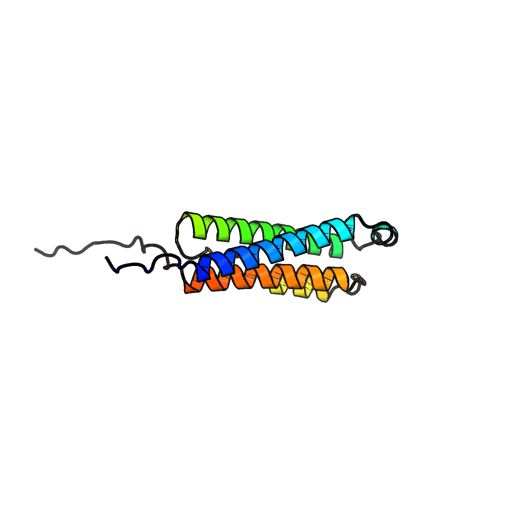.726 -2.034 -1.584 1.00 83.44 103 LEU A O 1
ATOM 755 N N . THR A 1 104 ? 8.091 -2.017 -3.806 1.00 85.00 104 THR A N 1
ATOM 756 C CA . THR A 1 104 ? 6.776 -1.470 -4.157 1.00 85.00 104 THR A CA 1
ATOM 757 C C . THR A 1 104 ? 5.645 -2.433 -3.800 1.00 85.00 104 THR A C 1
ATOM 759 O O . THR A 1 104 ? 4.620 -1.991 -3.286 1.00 85.00 104 THR A O 1
ATOM 762 N N . ASP A 1 105 ? 5.839 -3.745 -3.953 1.00 87.56 105 ASP A N 1
ATOM 763 C CA . ASP A 1 105 ? 4.876 -4.759 -3.508 1.00 87.56 105 ASP A CA 1
ATOM 764 C C . ASP A 1 105 ? 4.625 -4.705 -1.993 1.00 87.56 105 ASP A C 1
ATOM 766 O O . ASP A 1 105 ? 3.475 -4.643 -1.555 1.00 87.56 105 ASP A O 1
ATOM 770 N N . ARG A 1 106 ? 5.694 -4.633 -1.187 1.00 84.44 106 ARG A N 1
ATOM 771 C CA . ARG A 1 106 ? 5.588 -4.513 0.279 1.00 84.44 106 ARG A CA 1
ATOM 772 C C . ARG A 1 106 ? 4.889 -3.226 0.715 1.00 84.44 106 ARG A C 1
ATOM 774 O O . ARG A 1 106 ? 4.166 -3.244 1.710 1.00 84.44 106 ARG A O 1
ATOM 781 N N . MET A 1 107 ? 5.092 -2.119 -0.004 1.00 84.88 107 MET A N 1
ATOM 782 C CA . MET A 1 107 ? 4.371 -0.867 0.261 1.00 84.88 107 MET A CA 1
ATOM 783 C C . MET A 1 107 ? 2.872 -1.033 0.020 1.00 84.88 107 MET A C 1
ATOM 785 O O . MET A 1 107 ? 2.071 -0.655 0.875 1.00 84.88 107 MET A O 1
ATOM 789 N N . VAL A 1 108 ? 2.493 -1.616 -1.121 1.00 88.00 108 VAL A N 1
ATOM 790 C CA . VAL A 1 108 ? 1.083 -1.853 -1.452 1.00 88.00 108 VAL A CA 1
ATOM 791 C C . VAL A 1 108 ? 0.429 -2.775 -0.424 1.00 88.00 108 VAL A C 1
ATOM 793 O O . VAL A 1 108 ? -0.650 -2.463 0.073 1.00 88.00 108 VAL A O 1
ATOM 796 N N . ASP A 1 109 ? 1.106 -3.856 -0.041 1.00 88.56 109 ASP A N 1
ATOM 797 C CA . ASP A 1 109 ? 0.606 -4.804 0.956 1.00 88.56 109 ASP A CA 1
ATOM 798 C C . ASP A 1 109 ? 0.378 -4.165 2.336 1.00 88.56 109 ASP A C 1
ATOM 800 O O . ASP A 1 109 ? -0.643 -4.401 2.991 1.00 88.56 109 ASP A O 1
ATOM 804 N N . ALA A 1 110 ? 1.292 -3.286 2.761 1.00 85.19 110 ALA A N 1
ATOM 805 C CA . ALA A 1 110 ? 1.146 -2.543 4.006 1.00 85.19 110 ALA A CA 1
ATOM 806 C C . ALA A 1 110 ? -0.066 -1.597 3.973 1.00 85.19 110 ALA A C 1
ATOM 808 O O . ALA A 1 110 ? -0.829 -1.551 4.940 1.00 85.19 110 ALA A O 1
ATOM 809 N N . VAL A 1 111 ? -0.277 -0.872 2.868 1.00 86.75 111 VAL A N 1
ATOM 810 C CA . VAL A 1 111 ? -1.429 0.033 2.720 1.00 86.75 111 VAL A CA 1
ATOM 811 C C . VAL A 1 111 ? -2.748 -0.743 2.684 1.00 86.75 111 VAL A C 1
ATOM 813 O O . VAL A 1 111 ? -3.683 -0.369 3.396 1.00 86.75 111 VAL A O 1
ATOM 816 N N . ASP A 1 112 ? -2.812 -1.840 1.923 1.00 88.06 112 ASP A N 1
ATOM 817 C CA . ASP A 1 112 ? -3.989 -2.717 1.851 1.00 88.06 112 ASP A CA 1
ATOM 818 C C . ASP A 1 112 ? -4.342 -3.280 3.240 1.00 88.06 112 ASP A C 1
ATOM 820 O O . ASP A 1 112 ? -5.509 -3.296 3.640 1.00 88.06 112 ASP A O 1
ATOM 824 N N . THR A 1 113 ? -3.330 -3.677 4.019 1.00 86.00 113 THR A N 1
ATOM 825 C CA . THR A 1 113 ? -3.511 -4.169 5.393 1.00 86.00 113 THR A CA 1
ATOM 826 C C . THR A 1 113 ? -4.104 -3.096 6.308 1.00 86.00 113 THR A C 1
ATOM 828 O O . THR A 1 113 ? -5.017 -3.385 7.084 1.00 86.00 113 THR A O 1
ATOM 831 N N . ILE A 1 114 ? -3.624 -1.849 6.222 1.00 84.31 114 ILE A N 1
ATOM 832 C CA . ILE A 1 114 ? -4.165 -0.745 7.028 1.00 84.31 114 ILE A CA 1
ATOM 833 C C . ILE A 1 114 ? -5.622 -0.473 6.633 1.00 84.31 114 ILE A C 1
ATOM 835 O O . ILE A 1 114 ? -6.474 -0.390 7.515 1.00 84.31 114 ILE A O 1
ATOM 839 N N . ASP A 1 115 ? -5.940 -0.380 5.337 1.00 86.19 115 ASP A N 1
ATOM 840 C CA . ASP A 1 115 ? -7.321 -0.163 4.875 1.00 86.19 115 ASP A CA 1
ATOM 841 C C . ASP A 1 115 ? -8.259 -1.283 5.344 1.00 86.19 115 ASP A C 1
ATOM 843 O O . ASP A 1 115 ? -9.344 -0.996 5.853 1.00 86.19 115 ASP A O 1
ATOM 847 N N . ALA A 1 116 ? -7.826 -2.545 5.265 1.00 86.44 116 ALA A N 1
ATOM 848 C CA . ALA A 1 116 ? -8.598 -3.688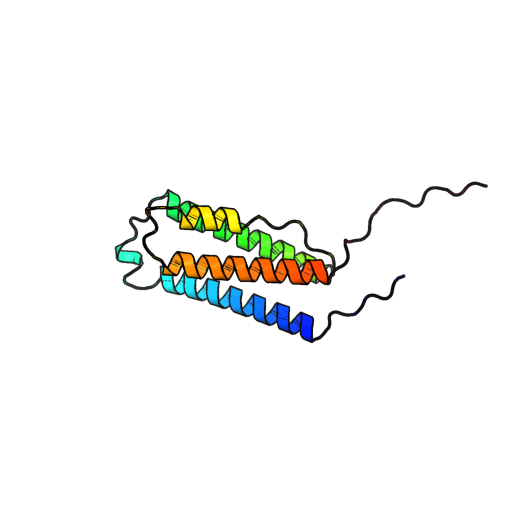 5.744 1.00 86.44 116 ALA A CA 1
ATOM 849 C C . ALA A 1 116 ? -8.881 -3.608 7.253 1.00 86.44 116 ALA A C 1
ATOM 851 O O . ALA A 1 116 ? -10.037 -3.734 7.663 1.00 86.44 116 ALA A O 1
ATOM 852 N N . ILE A 1 117 ? -7.859 -3.331 8.076 1.00 84.12 117 ILE A N 1
ATOM 853 C CA . ILE A 1 117 ? -8.021 -3.161 9.529 1.00 84.12 117 ILE A CA 1
ATOM 854 C C . ILE A 1 117 ? -8.996 -2.019 9.825 1.00 84.12 117 ILE A C 1
ATOM 856 O O . ILE A 1 117 ? -9.913 -2.177 10.630 1.00 84.12 117 ILE A O 1
ATOM 860 N N . LEU A 1 118 ? -8.841 -0.867 9.167 1.00 83.19 118 LEU A N 1
ATOM 861 C CA . LEU A 1 118 ? -9.708 0.282 9.422 1.00 83.19 118 LEU A CA 1
ATOM 862 C C . LEU A 1 118 ? -11.147 0.041 8.953 1.00 83.19 118 LEU A C 1
ATOM 864 O O . LEU A 1 118 ? -12.077 0.475 9.625 1.00 83.19 118 LEU A O 1
ATOM 868 N N . ARG A 1 119 ? -11.368 -0.661 7.837 1.00 84.12 119 ARG A N 1
ATOM 869 C CA . ARG A 1 119 ? -12.723 -0.997 7.368 1.00 84.12 119 ARG A CA 1
ATOM 870 C C . ARG A 1 119 ? -13.435 -2.016 8.250 1.00 84.12 119 ARG A C 1
ATOM 872 O O . ARG A 1 119 ? -14.656 -1.941 8.326 1.00 84.12 119 ARG A O 1
ATOM 879 N N . ASP A 1 120 ? -12.702 -2.953 8.843 1.00 83.62 120 ASP A N 1
ATOM 880 C CA . ASP A 1 120 ? -13.239 -3.957 9.770 1.00 83.62 120 ASP A CA 1
ATOM 881 C C . ASP A 1 120 ? -13.606 -3.336 11.126 1.00 83.62 120 ASP A C 1
ATOM 883 O O . ASP A 1 120 ? -14.583 -3.724 11.763 1.00 83.62 120 ASP A O 1
ATOM 887 N N . ARG A 1 121 ? -12.829 -2.339 11.568 1.00 79.50 121 ARG A N 1
ATOM 888 C CA . ARG A 1 121 ? -12.926 -1.786 12.927 1.00 79.50 121 ARG A CA 1
ATOM 889 C C . ARG A 1 121 ? -13.688 -0.475 13.038 1.00 79.50 121 ARG A C 1
ATOM 891 O O . ARG A 1 121 ? -14.154 -0.165 14.132 1.00 79.50 121 ARG A O 1
ATOM 898 N N . LEU A 1 122 ? -13.808 0.299 11.959 1.00 76.56 122 LEU A N 1
ATOM 899 C CA . LEU A 1 122 ? -14.464 1.605 11.991 1.00 76.56 122 LEU A CA 1
ATOM 900 C C . LEU A 1 122 ? -15.860 1.554 11.358 1.00 76.56 122 LEU A C 1
ATOM 902 O O . LEU A 1 122 ? -16.032 0.983 10.276 1.00 76.56 122 LEU A O 1
ATOM 906 N N . PRO A 1 123 ? -16.859 2.196 11.986 1.00 68.19 123 PRO A N 1
ATOM 907 C CA . PRO A 1 123 ? -18.204 2.259 11.438 1.00 68.19 123 PR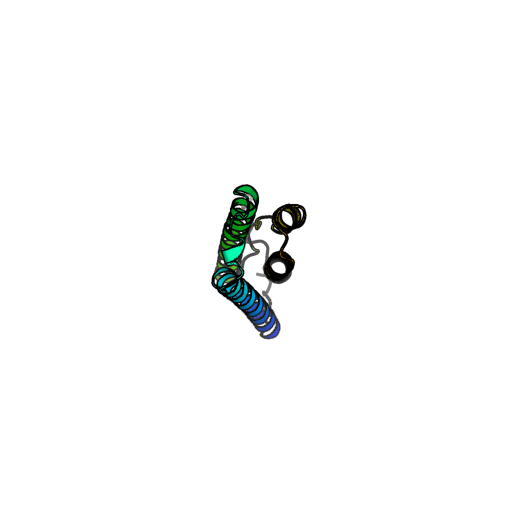O A CA 1
ATOM 908 C C . PRO A 1 123 ? -18.213 3.051 10.128 1.00 68.19 123 PRO A C 1
ATOM 910 O O . PRO A 1 123 ? -17.481 4.033 9.964 1.00 68.19 123 PRO A O 1
ATOM 913 N N . THR A 1 124 ? -19.077 2.660 9.189 1.00 64.19 124 THR A N 1
ATOM 914 C CA . THR A 1 124 ? -19.529 3.571 8.130 1.00 64.19 124 THR A CA 1
ATOM 915 C C . THR A 1 124 ? -20.078 4.814 8.822 1.00 64.19 124 THR A C 1
ATOM 917 O O . THR A 1 124 ? -20.983 4.689 9.642 1.00 64.19 124 THR A O 1
ATOM 920 N N . GLY A 1 125 ? -19.460 5.976 8.588 1.00 52.22 125 GLY A N 1
ATOM 921 C CA . GLY A 1 125 ? -19.829 7.226 9.256 1.00 52.22 125 GLY A CA 1
ATOM 922 C C . GLY A 1 125 ? -21.333 7.524 9.162 1.00 52.22 125 GLY A C 1
ATOM 923 O O . GLY A 1 125 ? -22.015 6.948 8.316 1.00 52.22 125 GLY A O 1
ATOM 924 N N . PRO A 1 126 ? -21.857 8.404 10.030 1.00 47.84 126 PRO A N 1
ATOM 925 C CA . PRO A 1 126 ? -23.291 8.592 10.205 1.00 47.84 126 PRO A CA 1
ATOM 926 C C . PRO A 1 126 ? -23.966 8.962 8.884 1.00 47.84 126 PRO A C 1
ATOM 928 O O . PRO A 1 126 ? -23.678 10.020 8.320 1.00 47.84 126 PRO A O 1
ATOM 931 N N . ASP A 1 127 ? -24.903 8.121 8.440 1.00 44.62 127 ASP A N 1
ATOM 932 C CA . ASP A 1 127 ?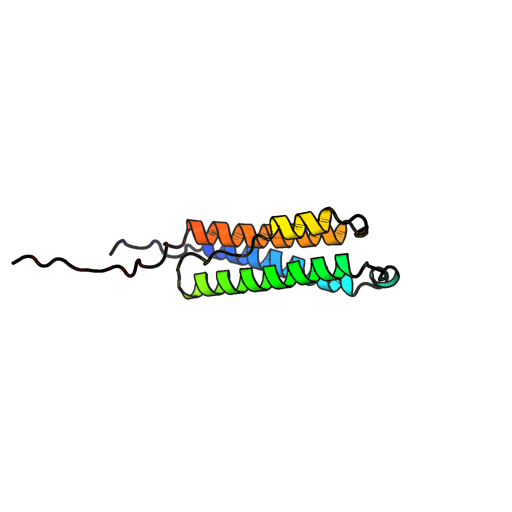 -25.889 8.477 7.427 1.00 44.62 127 ASP A CA 1
ATOM 933 C C . ASP A 1 127 ? -26.598 9.759 7.878 1.00 44.62 127 ASP A C 1
ATOM 935 O O . ASP A 1 127 ? -27.448 9.765 8.768 1.00 44.62 127 ASP A O 1
ATOM 939 N N . HIS A 1 128 ? -26.226 10.887 7.279 1.00 46.31 128 HIS A N 1
ATOM 940 C CA . HIS A 1 128 ? -27.019 12.105 7.342 1.00 46.31 128 HIS A CA 1
ATOM 941 C C . HIS A 1 128 ? -28.199 11.951 6.373 1.00 46.31 128 HIS A C 1
ATOM 943 O O . HIS A 1 128 ? -28.191 12.510 5.283 1.00 46.31 128 HIS A O 1
ATOM 949 N N . CYS A 1 129 ? -29.195 11.157 6.766 1.00 40.50 129 CYS A N 1
ATOM 950 C CA . CYS A 1 129 ? -30.558 11.113 6.223 1.00 40.50 129 CYS A CA 1
ATOM 951 C C . CYS A 1 129 ? -31.430 10.588 7.375 1.00 40.50 129 CYS A C 1
ATOM 953 O O . CYS A 1 129 ? -31.416 9.405 7.673 1.00 40.50 129 CYS A O 1
ATOM 955 N N . GLY A 1 130 ? -32.070 11.409 8.200 1.00 39.97 130 GLY A N 1
ATOM 956 C CA . GLY A 1 130 ? -33.079 12.388 7.820 1.00 39.97 130 GLY A CA 1
ATOM 957 C C . GLY A 1 130 ? -34.361 11.995 8.553 1.00 39.97 130 GLY A C 1
ATOM 958 O O . GLY A 1 130 ? -35.185 11.265 8.019 1.00 39.97 130 GLY A O 1
ATOM 959 N N . ASN A 1 131 ? -34.481 12.424 9.813 1.00 44.12 131 ASN A N 1
ATOM 960 C CA . ASN A 1 131 ? -35.727 12.369 10.573 1.00 44.12 131 ASN A CA 1
ATOM 961 C C . ASN A 1 131 ? -36.805 13.149 9.817 1.00 44.12 131 ASN A C 1
ATOM 963 O O . ASN A 1 131 ? -36.661 14.355 9.616 1.00 44.12 131 ASN A O 1
ATOM 967 N N . GLY A 1 132 ? -37.885 12.474 9.439 1.00 49.78 132 GLY A N 1
ATOM 968 C CA . GLY A 1 132 ? -38.994 13.110 8.750 1.00 49.78 132 GLY A CA 1
ATOM 969 C C . GLY A 1 132 ? -40.232 12.235 8.691 1.00 49.78 132 GLY A C 1
ATOM 970 O O . GLY A 1 132 ? -40.664 11.913 7.599 1.00 49.78 132 GLY A O 1
ATOM 971 N N . GLU A 1 133 ? -40.806 11.876 9.841 1.00 38.97 133 GLU A N 1
ATOM 972 C CA . GLU A 1 133 ? -42.265 11.740 9.941 1.00 38.97 133 GLU A CA 1
ATOM 973 C C . GLU A 1 133 ? -42.716 11.828 11.407 1.00 38.97 133 GLU A C 1
ATOM 975 O O . GLU A 1 133 ? -42.641 10.871 12.174 1.00 38.97 133 GLU A O 1
ATOM 980 N N . ILE A 1 134 ? -43.158 13.023 11.808 1.00 45.31 134 ILE A N 1
ATOM 981 C CA . ILE A 1 134 ? -44.168 13.170 12.856 1.00 45.31 134 ILE A CA 1
ATOM 982 C C . ILE A 1 134 ? -45.496 13.202 12.103 1.00 45.31 134 ILE A C 1
ATOM 984 O O . ILE A 1 134 ? -45.761 14.170 11.391 1.00 45.31 134 ILE A O 1
ATOM 988 N N . VAL A 1 135 ? -46.311 12.159 12.251 1.00 48.47 135 VAL A N 1
ATOM 989 C CA . VAL A 1 135 ? -47.734 12.205 11.895 1.00 48.47 135 VAL A CA 1
ATOM 990 C C . VAL A 1 135 ? -48.510 12.386 13.194 1.00 48.47 135 VAL A C 1
ATOM 992 O O . VAL A 1 135 ? -48.421 11.552 14.096 1.00 48.47 135 VAL A O 1
ATOM 995 N N . LEU A 1 136 ? -49.176 13.538 13.285 1.00 54.75 136 LEU A N 1
ATOM 996 C CA . LEU A 1 136 ? -50.199 13.870 14.278 1.00 54.75 136 LEU A CA 1
ATOM 997 C C . LEU A 1 136 ? -51.478 13.068 14.022 1.00 54.75 136 LEU A C 1
ATOM 999 O O . LEU A 1 136 ? -51.826 12.904 12.830 1.00 54.75 136 LEU A O 1
#

Solvent-accessible surface area (backbone atoms only — not comparable to full-atom values): 8014 Å² total; per-residue (Å²): 131,83,86,73,81,71,89,45,72,70,55,54,52,52,48,51,52,34,52,51,52,31,54,51,30,52,49,50,50,53,52,48,67,70,34,94,64,57,56,81,56,70,77,61,50,71,65,58,57,46,42,53,50,53,45,51,55,40,50,54,54,29,51,54,38,47,54,49,16,63,76,66,64,23,32,49,64,90,57,65,76,52,65,65,51,50,48,54,50,65,66,36,84,79,63,79,56,67,66,60,52,54,38,52,49,53,36,45,53,28,52,52,51,48,52,51,53,40,54,76,73,25,51,78,62,84,76,91,73,77,93,82,80,88,83,129

Radius of gyration: 19.66 Å; Cα contacts (8 Å, |Δi|>4): 105; chains: 1; bounding box: 76×21×42 Å

Mean predicted aligned error: 10.91 Å

Foldseek 3Di:
DPDADPCDPVLVVLLVVLVVLLVVLVVVVVCCCVDDPNVVLPVQDPVLVVLVVVLVVLLVQLVVQLVVCVVVLAQGDDGDDNVVSLVSNVPPPSPPDPSVSVSSVSNNVSSVSSNVSSNVRGYHPDPPDDDDDDDD

pLDDT: mean 73.31, std 13.22, range [38.97, 88.56]

Secondary structure (DSSP, 8-state):
---PPP--HHHHHHHHHHHHHHHHHHHHHHHHHHSTTTGGG----HHHHHHHHHHHHHHHHHHHHHHHHHHHTSPPPPPP-HHHHHHHHHH-TT---HHHHHHHHHHHHHHHHHHHHHHHHSPPPP----------

Nearest PDB structures (foldseek):
  3ctw-assembly1_B  TM=4.508E-01  e=3.688E+00  Caulobacter vibrioides
  9had-assembly1_A  TM=3.397E-01  e=7.291E+00  Dermatophagoides farinae
  1k05-assembly1_A  TM=2.756E-01  e=8.532E+00  Homo sapiens